Protein AF-A0A060HTR7-F1 (afdb_monomer)

Radius of gyration: 15.44 Å; Cα contacts (8 Å, |Δi|>4): 30; chains: 1; bounding box: 25×39×38 Å

pLDDT: mean 74.69, std 16.02, range [37.25, 92.88]

InterPro domains:
  IPR013087 Zinc finger C2H2-type [PS00028] (20-41)

Structure (mmCIF, N/CA/C/O backbone):
data_AF-A0A060HTR7-F1
#
_entry.id   AF-A0A060HTR7-F1
#
loop_
_atom_site.group_PDB
_atom_site.id
_atom_site.type_symbol
_atom_site.label_atom_id
_atom_site.label_alt_id
_atom_site.label_comp_id
_atom_site.label_asym_id
_atom_site.label_entity_id
_atom_site.label_seq_id
_atom_site.pdbx_PDB_ins_code
_atom_site.Cartn_x
_atom_site.Cartn_y
_atom_site.Cartn_z
_atom_site.occupancy
_atom_site.B_iso_or_equiv
_atom_site.auth_seq_id
_atom_site.auth_comp_id
_atom_site.auth_asym_id
_atom_site.auth_atom_id
_atom_site.pdbx_PDB_model_num
ATOM 1 N N . MET A 1 1 ? -15.458 -32.506 -19.066 1.00 59.66 1 MET A N 1
ATOM 2 C CA . MET A 1 1 ? -14.072 -32.015 -19.184 1.00 59.66 1 MET A CA 1
ATOM 3 C C . MET A 1 1 ? -13.883 -31.018 -18.056 1.00 59.66 1 MET A C 1
ATOM 5 O O . MET A 1 1 ? -14.541 -29.987 -18.061 1.00 59.66 1 MET A O 1
ATOM 9 N N . GLN A 1 2 ? -13.157 -31.419 -17.014 1.00 58.19 2 GLN A N 1
ATOM 10 C CA . GLN A 1 2 ? -12.786 -30.556 -15.893 1.00 58.19 2 GLN A CA 1
ATOM 11 C C . GLN A 1 2 ? -11.533 -29.782 -16.282 1.00 58.19 2 GLN A C 1
ATOM 13 O O . GLN A 1 2 ? -10.585 -30.404 -16.749 1.00 58.19 2 GLN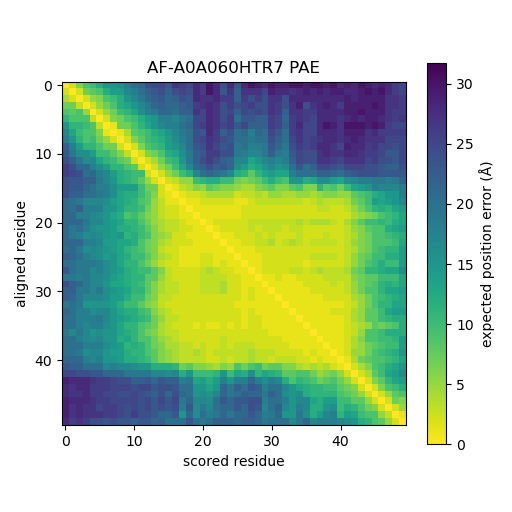 A O 1
ATOM 18 N N . ASP A 1 3 ? -11.580 -28.467 -16.097 1.00 54.25 3 ASP A N 1
ATOM 19 C CA . ASP A 1 3 ? -10.510 -27.608 -15.577 1.00 54.25 3 ASP A CA 1
ATOM 20 C C . ASP A 1 3 ? -10.752 -26.181 -16.085 1.00 54.25 3 ASP A C 1
ATOM 22 O O . ASP A 1 3 ? -10.504 -25.855 -17.240 1.00 54.25 3 ASP A O 1
ATOM 26 N N . ASN A 1 4 ? -11.297 -25.331 -15.218 1.00 53.66 4 ASN A N 1
ATOM 27 C CA . ASN A 1 4 ? -11.123 -23.888 -15.349 1.00 53.66 4 ASN A CA 1
ATOM 28 C C . ASN A 1 4 ? -10.417 -23.404 -14.086 1.00 53.66 4 ASN A C 1
ATOM 30 O O . ASN A 1 4 ? -10.928 -22.586 -13.324 1.00 53.66 4 ASN A O 1
ATOM 34 N N . SER A 1 5 ? -9.240 -23.976 -13.842 1.00 57.81 5 SER A N 1
ATOM 35 C CA . SER A 1 5 ? -8.259 -23.387 -12.947 1.00 57.81 5 SER A CA 1
ATOM 36 C C . SER A 1 5 ? -7.464 -22.378 -13.763 1.00 57.81 5 SER A C 1
ATOM 38 O O . SER A 1 5 ? -6.305 -22.601 -14.103 1.00 57.81 5 SER A O 1
ATOM 40 N N . SER A 1 6 ? -8.081 -21.238 -14.077 1.00 57.16 6 SER A N 1
ATOM 41 C CA . SER A 1 6 ? -7.356 -20.050 -14.541 1.00 57.16 6 SER A CA 1
ATOM 42 C C . SER A 1 6 ? -6.582 -19.439 -13.366 1.00 57.16 6 SER A C 1
ATOM 44 O O . SER A 1 6 ? -6.831 -18.315 -12.944 1.00 57.16 6 SER A O 1
ATOM 46 N N . ILE A 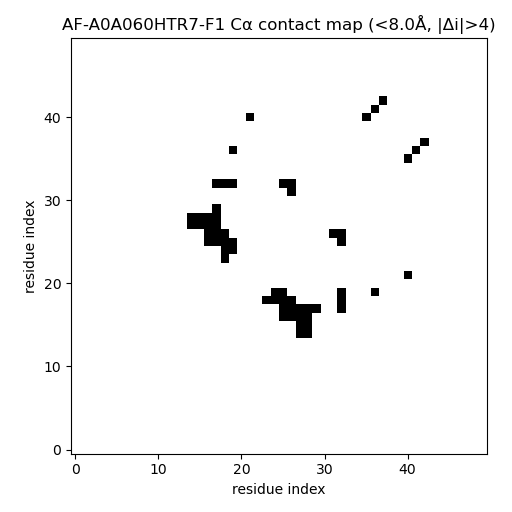1 7 ? -5.674 -20.218 -12.779 1.00 64.81 7 ILE A N 1
ATOM 47 C CA . ILE A 1 7 ? -4.660 -19.737 -11.850 1.00 64.81 7 ILE A CA 1
ATOM 48 C C . ILE A 1 7 ? -3.417 -19.549 -12.717 1.00 64.81 7 ILE A C 1
ATOM 50 O O . ILE A 1 7 ? -2.747 -20.544 -13.015 1.00 64.81 7 ILE A O 1
ATOM 54 N N . PRO A 1 8 ? -3.105 -18.327 -13.184 1.00 63.84 8 PRO A N 1
ATOM 55 C CA . P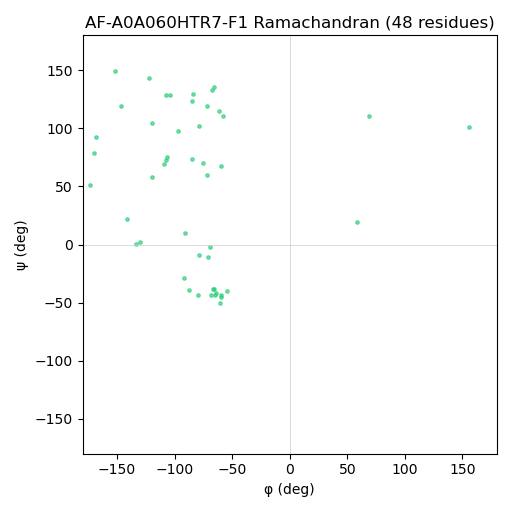RO A 1 8 ? -1.854 -18.095 -13.884 1.00 63.84 8 PRO A CA 1
ATOM 56 C C . PRO A 1 8 ? -0.703 -18.492 -12.955 1.00 63.84 8 PRO A C 1
ATOM 58 O O . PRO A 1 8 ? -0.445 -17.864 -11.928 1.00 63.84 8 PRO A O 1
ATOM 61 N N . LYS A 1 9 ? -0.031 -19.589 -13.312 1.00 62.06 9 LYS A N 1
ATOM 62 C CA . LYS A 1 9 ? 1.246 -19.997 -12.738 1.00 62.06 9 LYS A CA 1
ATOM 63 C C . LYS A 1 9 ? 2.348 -19.101 -13.304 1.00 62.06 9 LYS A C 1
ATOM 65 O O . LYS A 1 9 ? 3.173 -19.562 -14.077 1.00 62.06 9 LYS A O 1
ATOM 70 N N . ASP A 1 10 ? 2.360 -17.836 -12.899 1.00 61.69 10 ASP A N 1
ATOM 71 C CA . ASP A 1 10 ? 3.575 -17.014 -12.897 1.00 61.69 10 ASP A CA 1
ATOM 72 C C . ASP A 1 10 ? 3.968 -16.798 -11.431 1.00 61.69 10 ASP A C 1
ATOM 74 O O . ASP A 1 10 ? 3.769 -15.759 -10.810 1.00 61.69 10 ASP A O 1
ATOM 78 N N . ARG A 1 11 ? 4.400 -17.904 -10.825 1.00 66.19 11 ARG A N 1
ATOM 79 C CA . ARG A 1 11 ? 5.039 -17.957 -9.512 1.00 66.19 11 ARG A CA 1
ATOM 80 C C . ARG A 1 11 ? 6.514 -18.245 -9.761 1.00 66.19 11 ARG A C 1
ATOM 82 O O . ARG A 1 11 ? 6.929 -19.374 -9.549 1.00 66.19 11 ARG A O 1
ATOM 89 N N . ASP A 1 12 ? 7.253 -17.260 -10.264 1.00 62.97 12 ASP A N 1
ATOM 90 C CA . ASP A 1 12 ? 8.678 -17.092 -9.944 1.00 62.97 12 ASP A CA 1
ATOM 91 C C . ASP A 1 12 ? 9.202 -15.739 -10.457 1.00 62.97 12 ASP A C 1
ATOM 93 O O . ASP A 1 12 ? 9.846 -15.647 -11.496 1.00 62.97 12 ASP A O 1
ATOM 97 N N . ARG A 1 13 ? 8.909 -14.656 -9.733 1.00 59.41 13 ARG A N 1
ATOM 98 C CA . ARG A 1 13 ? 9.780 -13.475 -9.663 1.00 59.41 13 ARG A CA 1
ATOM 99 C C . ARG A 1 13 ? 9.628 -12.897 -8.268 1.00 59.41 13 ARG A C 1
ATOM 101 O O . ARG A 1 13 ? 8.525 -12.549 -7.860 1.00 59.41 13 ARG A O 1
ATOM 108 N N . SER A 1 14 ? 10.730 -12.849 -7.534 1.00 60.12 14 SER A N 1
ATOM 109 C CA . SER A 1 14 ? 10.875 -12.401 -6.146 1.00 60.12 14 SER A CA 1
ATOM 110 C C . SER A 1 14 ? 10.446 -10.941 -5.909 1.00 60.12 14 SER A C 1
ATOM 112 O O . SER A 1 14 ? 11.269 -10.079 -5.623 1.00 60.12 14 SER A O 1
ATOM 114 N N . GLY A 1 15 ? 9.152 -10.656 -6.045 1.00 63.78 15 GLY A N 1
ATOM 115 C CA . GLY A 1 15 ? 8.562 -9.323 -5.957 1.00 63.78 15 GLY A CA 1
ATOM 116 C C . GLY A 1 15 ? 7.041 -9.389 -5.994 1.00 63.78 15 GLY A C 1
ATOM 117 O O . GLY A 1 15 ? 6.426 -8.725 -6.823 1.00 63.78 15 GLY A O 1
ATOM 118 N N . ILE A 1 16 ? 6.436 -10.233 -5.145 1.00 76.31 16 ILE A N 1
ATOM 119 C CA . ILE A 1 16 ? 4.975 -10.272 -5.010 1.00 76.31 16 ILE A CA 1
ATOM 120 C C . ILE A 1 16 ? 4.533 -8.885 -4.531 1.00 76.31 16 ILE A C 1
ATOM 122 O O . ILE A 1 16 ? 4.913 -8.487 -3.427 1.00 76.31 16 ILE A O 1
ATOM 126 N N . PRO A 1 17 ? 3.767 -8.137 -5.342 1.00 82.19 17 PRO A N 1
ATOM 127 C CA . PRO A 1 17 ? 3.324 -6.824 -4.934 1.00 82.19 17 PRO A CA 1
ATOM 128 C C . PRO A 1 17 ? 2.335 -6.961 -3.772 1.00 82.19 17 PRO A C 1
ATOM 130 O O . PRO A 1 17 ? 1.419 -7.785 -3.802 1.00 82.19 17 PRO A O 1
ATOM 133 N N . VAL A 1 18 ? 2.534 -6.158 -2.732 1.00 88.50 18 VAL A N 1
ATOM 134 C CA . VAL A 1 18 ? 1.683 -6.131 -1.542 1.00 88.50 18 VAL A CA 1
ATOM 135 C C . VAL A 1 18 ? 0.507 -5.208 -1.817 1.00 88.50 18 VAL A C 1
ATOM 137 O O . VAL A 1 18 ? 0.696 -4.040 -2.151 1.00 88.50 18 VAL A O 1
ATOM 140 N N . VAL A 1 19 ? -0.712 -5.720 -1.676 1.00 90.62 19 VAL A N 1
ATOM 141 C CA . VAL A 1 19 ? -1.936 -4.942 -1.891 1.00 90.62 19 VAL A CA 1
ATOM 142 C C . VAL A 1 19 ? -2.548 -4.581 -0.543 1.00 90.62 19 VAL A C 1
ATOM 144 O O . VAL A 1 19 ? -2.771 -5.449 0.298 1.00 90.62 19 VAL A O 1
ATOM 147 N N . CYS A 1 20 ? -2.840 -3.301 -0.335 1.00 90.88 20 CYS A N 1
ATOM 148 C CA . CYS A 1 20 ? -3.532 -2.827 0.850 1.00 90.88 20 CYS A CA 1
ATOM 149 C C . CYS A 1 20 ? -5.004 -3.232 0.816 1.00 90.88 20 CYS A C 1
ATOM 151 O O . CYS A 1 20 ? -5.754 -2.787 -0.045 1.00 90.88 20 CYS A O 1
ATOM 153 N N . SER A 1 21 ? -5.457 -4.009 1.795 1.00 87.56 21 SER A N 1
ATOM 154 C CA . SER A 1 21 ? -6.853 -4.465 1.854 1.00 87.56 21 SER A CA 1
ATOM 155 C C . SER A 1 21 ? -7.864 -3.364 2.204 1.00 87.56 21 SER A C 1
ATOM 157 O O . SER A 1 21 ? -9.065 -3.600 2.117 1.00 87.56 21 SER A O 1
ATOM 159 N N . LYS A 1 22 ? -7.411 -2.179 2.640 1.00 88.38 22 LYS A N 1
ATOM 160 C CA . LYS A 1 22 ? -8.290 -1.052 3.002 1.00 88.38 22 LYS A CA 1
ATOM 161 C C . LYS A 1 22 ? -8.639 -0.171 1.803 1.00 88.38 22 LYS A C 1
ATOM 163 O O . LYS A 1 22 ? -9.767 0.299 1.711 1.00 88.38 22 LYS A O 1
ATOM 168 N N . CYS A 1 23 ? -7.678 0.061 0.910 1.00 92.88 23 CYS A N 1
ATOM 169 C CA . CYS A 1 23 ? -7.820 0.983 -0.222 1.00 92.88 23 CYS A CA 1
ATOM 170 C C . CYS A 1 23 ? -7.403 0.383 -1.575 1.00 92.88 23 CYS A C 1
ATOM 172 O O . CYS A 1 23 ? -7.413 1.082 -2.584 1.00 92.88 23 CYS A O 1
ATOM 174 N N . ASN A 1 24 ? -7.014 -0.894 -1.605 1.00 91.50 24 ASN A N 1
ATOM 175 C CA . ASN A 1 24 ? -6.520 -1.619 -2.779 1.00 91.50 24 ASN A CA 1
ATOM 176 C C . ASN A 1 24 ? -5.273 -1.009 -3.446 1.00 91.50 24 ASN A C 1
ATOM 178 O O . ASN A 1 24 ? -4.947 -1.348 -4.585 1.00 91.50 24 ASN A O 1
ATOM 182 N N . ALA A 1 25 ? -4.525 -0.159 -2.735 1.00 91.19 25 ALA A N 1
ATOM 183 C CA . ALA A 1 25 ? -3.243 0.345 -3.215 1.00 91.19 25 ALA A CA 1
ATOM 184 C C . ALA A 1 25 ? -2.217 -0.793 -3.321 1.00 91.19 25 ALA A C 1
ATOM 186 O O . ALA A 1 25 ? -2.108 -1.626 -2.424 1.00 91.19 25 ALA A O 1
ATOM 187 N N . THR A 1 26 ? -1.475 -0.835 -4.426 1.00 91.56 26 THR A N 1
ATOM 188 C CA . THR A 1 26 ? -0.502 -1.894 -4.720 1.00 91.56 26 THR A CA 1
ATOM 189 C C . THR A 1 26 ? 0.916 -1.356 -4.568 1.00 91.56 26 THR A C 1
ATOM 191 O O . THR A 1 26 ? 1.257 -0.331 -5.154 1.00 91.56 26 THR A O 1
ATOM 194 N N . PHE A 1 27 ? 1.747 -2.060 -3.807 1.00 90.56 27 PHE A N 1
ATOM 195 C CA . PHE A 1 27 ? 3.115 -1.677 -3.482 1.00 90.56 27 PHE A CA 1
ATOM 196 C C . PHE A 1 27 ? 4.091 -2.754 -3.934 1.00 90.56 27 PHE A C 1
ATOM 198 O O . PHE A 1 27 ? 3.825 -3.944 -3.813 1.00 90.56 27 PHE A O 1
ATOM 205 N N . SER A 1 28 ? 5.257 -2.343 -4.418 1.00 86.19 28 SER A N 1
ATOM 206 C CA . SER A 1 28 ? 6.331 -3.251 -4.836 1.00 86.19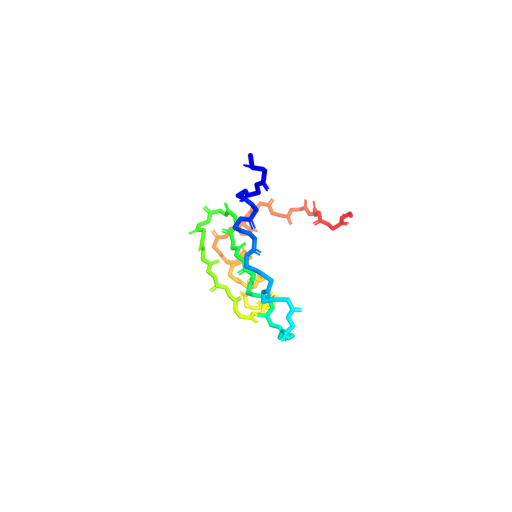 28 SER A CA 1
ATOM 207 C C . SER A 1 28 ? 7.142 -3.824 -3.669 1.00 86.19 28 SER A C 1
ATOM 209 O O . SER A 1 28 ? 7.992 -4.686 -3.880 1.00 86.19 28 SER A O 1
ATOM 211 N N . SER A 1 29 ? 6.931 -3.331 -2.446 1.00 88.44 29 SER A N 1
ATOM 212 C CA . SER A 1 29 ? 7.679 -3.749 -1.257 1.00 88.44 29 SER A CA 1
ATOM 213 C C . SER A 1 29 ? 6.839 -3.600 0.006 1.00 88.44 29 SER A C 1
ATOM 215 O O . SER A 1 29 ? 6.028 -2.675 0.123 1.00 88.44 29 SER A O 1
ATOM 217 N N . ASP A 1 30 ? 7.094 -4.470 0.980 1.00 87.56 30 ASP 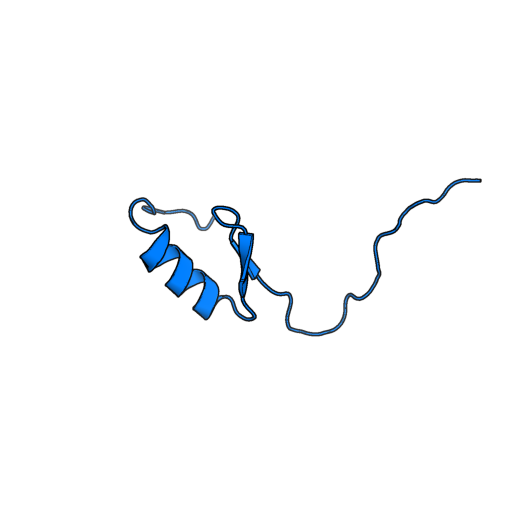A N 1
ATOM 218 C CA . ASP A 1 30 ? 6.523 -4.405 2.328 1.00 87.56 30 ASP A CA 1
ATOM 219 C C . ASP A 1 30 ? 6.769 -3.047 2.994 1.00 87.56 30 ASP A C 1
ATOM 221 O O . ASP A 1 30 ? 5.861 -2.496 3.602 1.00 87.56 30 ASP A O 1
ATOM 225 N N . SER A 1 31 ? 7.954 -2.459 2.830 1.00 89.81 31 SER A N 1
ATOM 226 C CA . SER A 1 31 ? 8.337 -1.232 3.532 1.00 89.81 31 SER A CA 1
ATOM 227 C C . SER A 1 31 ? 7.499 -0.032 3.073 1.00 89.81 31 SER A C 1
ATOM 229 O O . SER A 1 31 ? 7.068 0.788 3.886 1.00 89.81 31 SER A O 1
ATOM 231 N N . ALA A 1 32 ? 7.199 0.032 1.771 1.00 90.50 32 ALA A N 1
ATOM 232 C CA . ALA A 1 32 ? 6.300 1.031 1.201 1.00 90.50 32 ALA A CA 1
ATOM 233 C C . ALA A 1 32 ? 4.852 0.806 1.664 1.00 90.50 32 ALA A C 1
ATOM 235 O O . ALA A 1 32 ? 4.191 1.759 2.078 1.00 90.50 32 ALA A O 1
ATOM 236 N N . TYR A 1 33 ? 4.390 -0.450 1.671 1.00 91.00 33 TYR A N 1
ATOM 237 C CA . TYR A 1 33 ? 3.075 -0.807 2.202 1.00 91.00 33 TYR A CA 1
ATOM 238 C C . TYR A 1 33 ? 2.936 -0.444 3.686 1.00 91.00 33 TYR A C 1
ATOM 240 O O . TYR A 1 33 ? 1.938 0.154 4.064 1.00 91.00 33 TYR A O 1
ATOM 248 N N . MET A 1 34 ? 3.937 -0.735 4.519 1.00 89.00 34 MET A N 1
ATOM 249 C CA . MET A 1 34 ? 3.928 -0.425 5.951 1.00 89.00 34 MET A CA 1
ATOM 250 C C . MET A 1 34 ? 3.897 1.081 6.201 1.00 89.00 34 MET A C 1
ATOM 252 O O . MET A 1 34 ? 3.151 1.548 7.058 1.00 89.00 34 MET A O 1
ATOM 256 N N . SER A 1 35 ? 4.669 1.865 5.447 1.00 92.19 35 SER A N 1
ATOM 257 C CA . SER A 1 35 ? 4.641 3.326 5.559 1.00 92.19 35 SER A CA 1
ATOM 258 C C . SER A 1 35 ? 3.288 3.906 5.131 1.00 92.19 35 SER A C 1
ATOM 260 O O . SER A 1 35 ? 2.739 4.753 5.836 1.00 92.19 35 SER A O 1
ATOM 262 N N . HIS A 1 36 ? 2.723 3.414 4.024 1.00 92.44 36 HIS A N 1
ATOM 263 C CA . HIS A 1 36 ? 1.381 3.778 3.572 1.00 92.44 36 HIS A CA 1
ATOM 264 C C . HIS A 1 36 ? 0.324 3.404 4.610 1.00 92.44 36 HIS A C 1
ATOM 266 O O . HIS A 1 36 ? -0.478 4.246 5.000 1.00 92.44 36 HIS A O 1
ATOM 272 N N . TYR A 1 37 ? 0.348 2.160 5.088 1.00 90.00 37 TYR A N 1
ATOM 273 C CA . TYR A 1 37 ? -0.620 1.678 6.053 1.00 90.00 37 TYR A CA 1
ATOM 274 C C . TYR A 1 37 ? -0.538 2.519 7.320 1.00 90.00 37 TYR A C 1
ATOM 276 O O . TYR A 1 37 ? -1.572 2.946 7.792 1.00 90.00 37 TYR A O 1
ATOM 284 N N . ASN A 1 38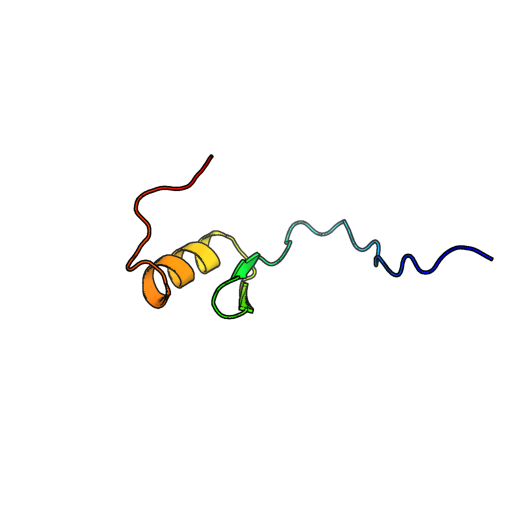 ? 0.652 2.852 7.828 1.00 87.88 38 ASN A N 1
ATOM 285 C CA . ASN A 1 38 ? 0.777 3.664 9.039 1.00 87.88 38 ASN A CA 1
ATOM 286 C C . ASN A 1 38 ? 0.271 5.112 8.875 1.00 87.88 38 ASN A C 1
ATOM 288 O O . ASN A 1 38 ? -0.351 5.651 9.787 1.00 87.88 38 ASN A O 1
ATOM 292 N N . GLN A 1 39 ? 0.508 5.744 7.726 1.00 90.62 39 GLN A N 1
ATOM 293 C CA . GLN A 1 39 ? 0.108 7.138 7.490 1.00 90.62 39 GLN A CA 1
ATOM 294 C C . GLN A 1 39 ? -1.378 7.272 7.129 1.00 90.62 39 GLN A C 1
ATOM 296 O O . GLN A 1 39 ? -2.076 8.127 7.675 1.00 90.62 39 GLN A O 1
ATOM 301 N N . GLU A 1 40 ? -1.870 6.388 6.261 1.00 90.75 40 GLU A N 1
ATOM 302 C CA . GLU A 1 40 ? -3.223 6.454 5.702 1.00 90.75 40 GLU A CA 1
ATOM 303 C C . GLU A 1 40 ? -4.239 5.647 6.527 1.00 90.75 40 GLU A C 1
ATOM 305 O O . GLU A 1 40 ? -5.431 5.960 6.543 1.00 90.75 40 GLU A O 1
ATOM 310 N N . HIS A 1 41 ? -3.787 4.588 7.207 1.00 88.44 41 HIS A N 1
ATOM 311 C CA . HIS A 1 41 ? -4.633 3.606 7.904 1.00 88.44 41 HIS A CA 1
ATOM 312 C C . HIS A 1 41 ? -4.154 3.268 9.331 1.00 88.44 41 HIS A C 1
ATOM 314 O O . HIS A 1 41 ? -4.769 2.449 10.010 1.00 88.44 41 HIS A O 1
ATOM 320 N N . GLY A 1 42 ? -3.058 3.873 9.798 1.00 74.56 42 GLY A N 1
ATOM 321 C CA . GLY A 1 42 ? -2.340 3.476 11.012 1.00 74.56 42 GLY A CA 1
ATOM 322 C C . GLY A 1 42 ? -2.813 4.179 12.262 1.00 74.56 42 GLY A C 1
ATOM 323 O O . GLY A 1 42 ? -2.185 4.053 13.307 1.00 74.56 42 GLY A O 1
ATOM 324 N N . LYS A 1 43 ? -3.926 4.905 12.174 1.00 66.25 43 LYS A N 1
ATOM 325 C CA . LYS A 1 43 ? -4.555 5.524 13.338 1.00 66.25 43 LYS A CA 1
ATOM 326 C C . LYS A 1 43 ? -5.183 4.493 14.291 1.00 66.25 43 LYS A C 1
ATOM 328 O O . LYS A 1 43 ? -5.628 4.898 15.355 1.00 66.25 43 LYS A O 1
ATOM 333 N N . ASP A 1 44 ? -5.136 3.191 13.962 1.00 61.28 44 ASP A N 1
ATOM 334 C CA . ASP A 1 44 ? -5.816 2.126 14.716 1.00 61.28 44 ASP A CA 1
ATOM 335 C C . ASP A 1 44 ? -5.024 0.797 14.863 1.00 61.28 44 ASP A C 1
ATOM 337 O O . ASP A 1 44 ? -5.634 -0.249 15.077 1.00 61.28 44 ASP A O 1
ATOM 341 N N . ILE A 1 45 ? -3.686 0.771 14.728 1.00 60.72 45 ILE A N 1
ATOM 342 C CA . ILE A 1 45 ? -2.901 -0.486 14.846 1.00 60.72 45 ILE A CA 1
ATOM 343 C C . ILE A 1 45 ? -2.112 -0.536 16.159 1.00 60.72 45 ILE A C 1
ATOM 345 O O . ILE A 1 45 ? -0.890 -0.404 16.185 1.00 60.72 45 ILE A O 1
ATOM 349 N N . GLU A 1 46 ? -2.810 -0.801 17.261 1.00 55.38 46 GLU A N 1
ATOM 350 C CA . GLU A 1 46 ? -2.214 -1.568 18.357 1.00 55.38 46 GLU A CA 1
ATOM 351 C C . GLU A 1 46 ? -2.266 -3.053 17.972 1.00 55.38 46 GLU A C 1
ATOM 353 O O . GLU A 1 46 ? -3.311 -3.686 18.047 1.00 55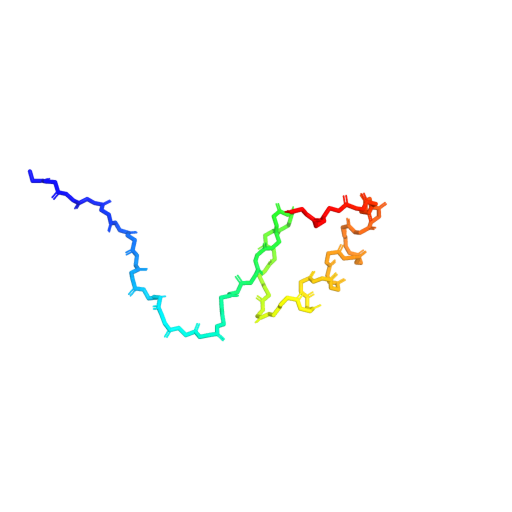.38 46 GLU A O 1
ATOM 358 N N . GLY A 1 47 ? -1.126 -3.593 17.533 1.00 61.12 47 GLY A N 1
ATOM 359 C CA . GLY A 1 47 ? -0.836 -5.028 17.536 1.00 61.12 47 GLY A CA 1
ATOM 360 C C . GLY A 1 47 ? -1.636 -5.905 16.566 1.00 61.12 47 GLY A C 1
ATOM 361 O O . GLY A 1 47 ? -2.802 -6.203 16.790 1.00 61.12 47 GLY A O 1
ATOM 362 N N . GLN A 1 48 ? -0.959 -6.434 15.543 1.00 48.38 48 GLN A N 1
ATOM 363 C CA . GLN A 1 48 ? -1.210 -7.787 15.026 1.00 48.38 48 GLN A CA 1
ATOM 364 C C . GLN A 1 48 ? -0.088 -8.200 14.060 1.00 48.38 48 GLN A C 1
ATOM 366 O O . GLN A 1 48 ? -0.124 -7.934 12.861 1.00 48.38 48 GLN A O 1
ATOM 371 N N . GLN A 1 49 ? 0.926 -8.859 14.617 1.00 47.25 49 GLN A N 1
ATOM 372 C CA . GLN A 1 49 ? 1.693 -9.899 13.938 1.00 47.25 49 GLN A CA 1
ATOM 373 C C . GLN A 1 49 ? 1.499 -11.159 14.794 1.00 47.25 49 GLN A C 1
ATOM 375 O O . GLN A 1 49 ? 2.029 -11.227 15.902 1.00 47.25 49 GLN A O 1
ATOM 380 N N . THR A 1 50 ? 0.667 -12.094 14.331 1.00 37.25 50 THR A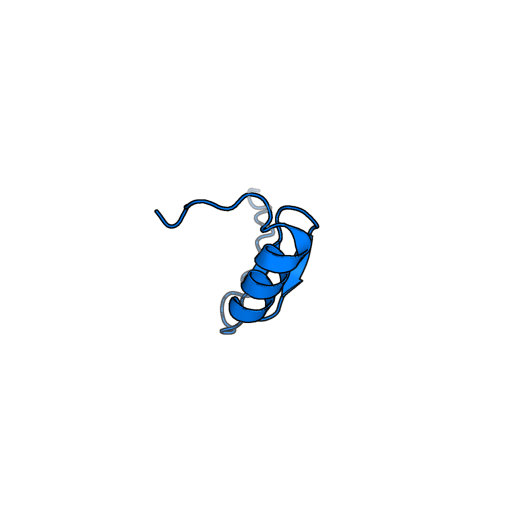 N 1
ATOM 381 C CA . THR A 1 50 ? 0.554 -13.467 14.856 1.00 37.25 50 THR A CA 1
ATOM 382 C C . THR A 1 50 ? 0.744 -14.434 13.709 1.00 37.25 50 THR A C 1
ATOM 384 O O . THR A 1 50 ? 0.109 -14.169 12.661 1.00 37.25 50 THR A O 1
#

Sequence (50 aa):
MQDNSSIPKDRDRSGIPVVCSKCNATFSSDSAYMSHYNQEHGKDIEGQQT

Foldseek 3Di:
DDDPPPPPPPPDDPFDWDADPVPRDTHRDPVVVVVCCCVVPVPDDPDDDD

Organism: NCBI:tx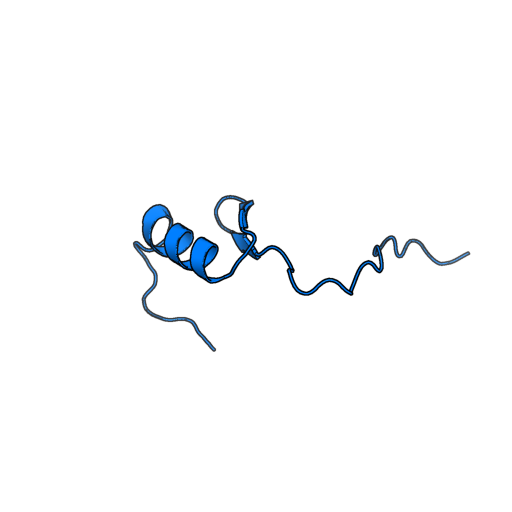id926571

Solvent-accessible surface area (backbone atoms only — not comparable to full-atom values): 3565 Å² total; per-residue (Å²): 136,91,81,85,77,86,65,83,86,80,86,83,66,103,57,74,60,43,63,39,90,89,78,66,50,76,24,78,38,67,69,59,42,51,53,47,39,48,75,79,61,37,92,74,71,82,80,88,89,130

Mean predicted aligned error: 12.42 Å

Nearest PDB structures (foldseek):
  2ytp-assembly1_A  TM=6.147E-01  e=1.834E-01  Homo sapiens
  2emf-assembly1_A  TM=5.587E-01  e=6.537E-01  Homo sapiens
  2emb-assembly1_A  TM=5.385E-01  e=6.091E-01  Homo sapiens
  2emi-assembly1_A  TM=5.322E-01  e=7.528E-01  Homo sapiens
  2dlk-assembly1_A  TM=6.436E-01  e=3.558E+00  Homo sapiens

Secondary structure (DSSP, 8-state):
------------SS--PEEPTTT--EESSHHHHHHHIIIIIGGG-S----